Protein AF-A0A1A8UFG0-F1 (afdb_monomer_lite)

Sequence (92 aa):
MHLEDFPMDSHSCPLKFGSYAYTKTEVSYIWLRGASQSVVVAADGSRLNQYDLVGHSVGNETIKSSTGEYTVMTAHFHLKRKIGYFVIQTYL

pLDDT: mean 95.84, std 2.59, range [82.31, 98.25]

Organism: Nothobranchius furzeri (NCBI:txid105023)

Radius of gyration: 17.66 Å; chains: 1; bounding box: 33×30×50 Å

InterPro domains:
  IPR001390 Gamma-aminobutyric-acid A receptor, alpha subunit [PR01079] (29-41)
  IPR001390 Gamma-aminobutyric-acid A receptor, alpha subunit [PR01079] (46-68)
  IPR006201 Neurotransmitter-gated ion-channel [PTHR18945] (1-92)
  IPR006202 Neurotransmitter-gated ion-channel ligand-binding domain [PF02931] (1-83)
  IPR036734 Neurotransmitter-gated ion-channel ligand-binding domain superfamily [G3DSA:2.70.170.10] (1-82)
  IPR036734 Neurotransmitter-gated ion-channel ligand-binding domain superfamily [SSF63712] (1-82)

Structure (mmCIF, N/CA/C/O backbone):
data_AF-A0A1A8UFG0-F1
#
_entry.id   AF-A0A1A8UFG0-F1
#
loop_
_atom_site.group_PDB
_atom_site.id
_atom_site.type_symbol
_atom_site.label_atom_id
_atom_site.label_alt_id
_atom_site.label_comp_id
_atom_site.label_asym_id
_atom_site.label_entity_id
_atom_site.label_seq_id
_atom_site.pdbx_PDB_ins_code
_atom_site.Cartn_x
_atom_site.Cartn_y
_atom_site.Cartn_z
_atom_site.occupancy
_atom_site.B_iso_or_equiv
_atom_site.auth_seq_id
_atom_site.auth_comp_id
_atom_site.auth_asym_id
_atom_site.auth_atom_id
_atom_site.pdbx_PDB_model_num
ATOM 1 N N . MET A 1 1 ? 5.258 10.419 -1.311 1.00 91.25 1 MET A N 1
ATOM 2 C CA . MET A 1 1 ? 6.178 10.017 -2.395 1.00 91.25 1 MET A CA 1
ATOM 3 C C . MET A 1 1 ? 7.447 10.817 -2.205 1.00 91.25 1 MET A C 1
ATOM 5 O O . MET A 1 1 ? 7.343 11.977 -1.832 1.00 91.25 1 MET A O 1
ATOM 9 N N . HIS A 1 2 ? 8.587 10.179 -2.413 1.00 95.00 2 HIS A N 1
ATOM 10 C CA . HIS A 1 2 ? 9.920 10.772 -2.346 1.00 95.00 2 HIS A CA 1
ATOM 11 C C . HIS A 1 2 ? 10.465 10.695 -3.775 1.00 95.00 2 HIS A C 1
ATOM 13 O O . HIS A 1 2 ? 10.447 9.609 -4.355 1.00 95.00 2 HIS A O 1
ATOM 19 N N . LEU A 1 3 ? 10.737 11.851 -4.384 1.00 97.44 3 LEU A N 1
ATOM 20 C CA . LEU A 1 3 ? 10.969 12.015 -5.829 1.00 97.44 3 LEU A CA 1
ATOM 21 C C . LEU A 1 3 ? 12.408 12.444 -6.147 1.00 97.44 3 LEU A C 1
ATOM 23 O O . LEU A 1 3 ? 12.684 12.931 -7.238 1.00 97.44 3 LEU A O 1
ATOM 27 N N . GLU A 1 4 ? 13.319 12.283 -5.194 1.00 98.06 4 GLU A N 1
ATOM 28 C CA . GLU A 1 4 ? 14.733 12.622 -5.329 1.00 98.06 4 GLU A CA 1
ATOM 2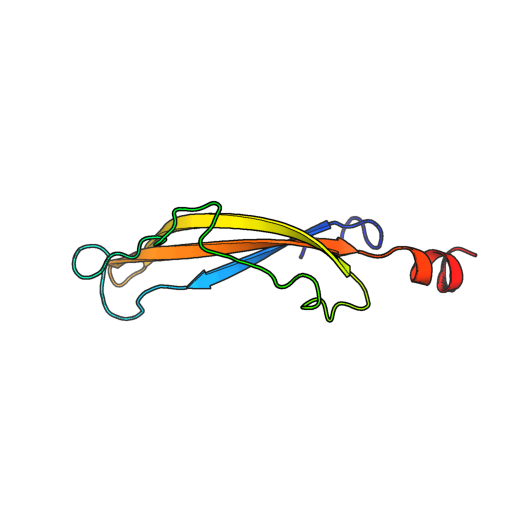9 C C . GLU A 1 4 ? 15.389 11.839 -6.483 1.00 98.06 4 GLU A C 1
ATOM 31 O O . GLU A 1 4 ? 16.233 12.386 -7.185 1.00 98.06 4 GLU A O 1
ATOM 36 N N . ASP A 1 5 ? 14.921 10.610 -6.739 1.00 97.31 5 ASP A N 1
ATOM 37 C CA . ASP A 1 5 ? 15.407 9.729 -7.811 1.00 97.31 5 ASP A CA 1
ATOM 38 C C . ASP A 1 5 ? 14.532 9.751 -9.077 1.00 97.31 5 ASP A C 1
ATOM 40 O O . ASP A 1 5 ? 14.581 8.827 -9.888 1.00 97.31 5 ASP A O 1
ATOM 44 N N . PHE A 1 6 ? 13.683 10.760 -9.279 1.00 97.06 6 PHE A N 1
ATOM 45 C CA . PHE A 1 6 ? 12.818 10.816 -10.462 1.00 97.06 6 PHE A CA 1
ATOM 46 C C . PHE A 1 6 ? 13.635 10.851 -11.778 1.00 97.06 6 PHE A C 1
ATOM 48 O O . PHE A 1 6 ? 14.552 11.666 -11.886 1.00 97.06 6 PHE A O 1
ATOM 55 N N . PRO A 1 7 ? 13.308 10.047 -12.822 1.00 96.94 7 PRO A N 1
ATOM 56 C CA . PRO A 1 7 ? 12.186 9.104 -12.962 1.00 96.94 7 PRO A CA 1
ATOM 57 C C . PRO A 1 7 ? 12.543 7.625 -12.663 1.00 96.94 7 PRO A C 1
ATOM 59 O O . PRO A 1 7 ? 11.835 6.716 -13.095 1.00 96.94 7 PRO A O 1
ATOM 62 N N . MET A 1 8 ? 13.658 7.360 -11.981 1.00 97.56 8 MET A N 1
ATOM 63 C CA . MET A 1 8 ? 14.165 6.031 -11.595 1.00 97.56 8 MET A CA 1
ATOM 64 C C . MET A 1 8 ? 13.732 5.602 -10.181 1.00 97.56 8 MET A C 1
ATOM 66 O O . MET A 1 8 ? 14.344 4.737 -9.557 1.00 97.56 8 MET A O 1
ATOM 70 N N . ASP A 1 9 ? 12.646 6.179 -9.686 1.00 98.00 9 ASP A N 1
ATOM 71 C CA . ASP A 1 9 ? 12.141 6.032 -8.331 1.00 98.00 9 ASP A CA 1
ATOM 72 C C . ASP A 1 9 ? 11.269 4.775 -8.129 1.00 98.00 9 ASP A C 1
ATOM 74 O O . ASP A 1 9 ? 10.703 4.165 -9.046 1.00 98.00 9 ASP A O 1
ATOM 78 N N . SER A 1 10 ? 11.166 4.363 -6.865 1.00 97.38 10 SER A N 1
ATOM 79 C CA . SER A 1 10 ? 10.248 3.321 -6.398 1.00 97.38 10 SER A CA 1
ATOM 80 C C . SER A 1 10 ? 9.511 3.803 -5.154 1.00 97.38 10 SER A C 1
ATOM 82 O O . SER A 1 10 ? 10.054 4.537 -4.328 1.00 97.38 10 SER A O 1
ATOM 84 N N . HIS A 1 11 ? 8.250 3.406 -5.012 1.00 97.44 11 HIS A N 1
ATOM 85 C CA . HIS A 1 11 ? 7.381 3.881 -3.943 1.00 97.44 11 HIS A CA 1
ATOM 86 C C . HIS A 1 11 ? 6.645 2.731 -3.264 1.00 97.44 11 HIS A C 1
ATOM 88 O O . HIS A 1 11 ? 6.222 1.767 -3.899 1.00 97.44 11 HIS A O 1
ATOM 94 N N . SER A 1 12 ? 6.442 2.874 -1.956 1.00 97.56 12 SER A N 1
ATOM 95 C CA . SER A 1 12 ? 5.526 2.047 -1.175 1.00 97.56 12 SER A CA 1
ATOM 96 C C . SER A 1 12 ? 4.281 2.873 -0.859 1.00 97.56 12 SER A C 1
ATOM 98 O O . SER A 1 12 ? 4.362 3.861 -0.128 1.00 97.56 12 SER A O 1
ATOM 100 N N . CYS A 1 13 ? 3.142 2.506 -1.443 1.00 97.81 13 CYS A N 1
ATOM 101 C CA . CYS A 1 13 ? 1.868 3.200 -1.277 1.00 97.81 13 CYS A CA 1
ATOM 102 C C . CYS A 1 13 ? 1.006 2.469 -0.234 1.00 97.81 13 CYS A C 1
ATOM 104 O O . CYS A 1 13 ? 0.513 1.379 -0.530 1.00 97.81 13 CYS A O 1
ATOM 106 N N . PRO A 1 14 ? 0.824 3.023 0.980 1.00 97.44 14 PRO A N 1
ATOM 107 C CA . PRO A 1 14 ? 0.028 2.379 2.017 1.00 97.44 14 PRO A CA 1
ATOM 108 C C . PRO A 1 14 ? -1.476 2.612 1.814 1.00 97.44 14 PRO A C 1
ATOM 110 O O . PRO A 1 14 ? -1.925 3.741 1.634 1.00 97.44 14 PRO A O 1
ATOM 113 N N . LEU A 1 15 ? -2.258 1.546 1.947 1.00 97.81 15 LEU A N 1
ATOM 114 C CA . LEU A 1 15 ? -3.693 1.558 2.201 1.00 97.81 15 LEU A CA 1
ATOM 115 C C . LEU A 1 15 ? -3.909 1.159 3.662 1.00 97.81 15 LEU A C 1
ATOM 117 O O . LEU A 1 15 ? -3.667 0.008 4.028 1.00 97.81 15 LEU A O 1
ATOM 121 N N . LYS A 1 16 ? -4.346 2.109 4.489 1.00 97.25 16 LYS A N 1
ATOM 122 C CA . LYS A 1 16 ? -4.611 1.902 5.917 1.00 97.25 16 LYS A CA 1
ATOM 123 C C . LYS A 1 16 ? -6.108 1.952 6.183 1.00 97.25 16 LYS A C 1
ATOM 125 O O . LYS A 1 16 ? -6.774 2.871 5.713 1.00 97.25 16 LYS A O 1
ATOM 130 N N . PHE A 1 17 ? -6.631 0.994 6.938 1.00 97.31 17 PHE A N 1
ATOM 131 C CA . PHE A 1 17 ? -8.041 0.953 7.321 1.00 97.31 17 PHE A CA 1
ATOM 132 C C . PHE A 1 17 ? -8.221 0.378 8.726 1.00 97.31 17 PHE A C 1
ATOM 134 O O . PHE A 1 17 ? -7.434 -0.445 9.185 1.00 97.31 17 PHE A O 1
ATOM 141 N N . GLY A 1 18 ? -9.264 0.816 9.422 1.00 96.81 18 GLY A N 1
ATOM 142 C CA . GLY A 1 18 ? -9.560 0.402 10.789 1.00 96.81 18 GLY A CA 1
ATOM 143 C C . GLY A 1 18 ? -10.903 0.951 11.257 1.00 96.81 18 GLY A C 1
ATOM 144 O O . GLY A 1 18 ? -11.599 1.645 10.513 1.00 96.81 18 GLY A O 1
ATOM 145 N N . SER A 1 19 ? -11.262 0.629 12.495 1.00 96.75 19 SER A N 1
ATOM 146 C CA . SER A 1 19 ? -12.464 1.155 13.140 1.00 96.75 19 SER A CA 1
ATOM 147 C C . SER A 1 19 ? -12.271 2.636 13.455 1.00 96.75 19 SER A C 1
ATOM 149 O O . SER A 1 19 ? -11.211 3.037 13.931 1.00 96.75 19 SER A O 1
ATOM 151 N N . TYR A 1 20 ? -13.304 3.438 13.201 1.00 95.81 20 TYR A N 1
ATOM 152 C CA . TYR A 1 20 ? -13.297 4.862 13.533 1.00 95.81 20 TYR A CA 1
ATOM 153 C C . TYR A 1 20 ? -13.675 5.116 15.000 1.00 95.81 20 TYR A C 1
ATOM 155 O O . TYR A 1 20 ? -13.018 5.894 15.682 1.00 95.81 20 TYR A O 1
ATOM 163 N N . ALA A 1 21 ? -14.732 4.456 15.488 1.00 96.75 21 ALA A N 1
ATOM 164 C CA . ALA A 1 21 ? -15.308 4.729 16.808 1.00 96.75 21 ALA A CA 1
ATOM 165 C C . ALA A 1 21 ? -14.814 3.763 17.894 1.00 96.75 21 ALA A C 1
ATOM 167 O O . ALA A 1 21 ? -14.518 4.193 19.003 1.00 96.75 21 ALA A O 1
ATOM 168 N N . TYR A 1 22 ? -14.692 2.477 17.564 1.00 97.50 22 TYR A N 1
ATOM 169 C CA . TYR A 1 22 ? -14.351 1.434 18.530 1.00 97.50 22 TYR A CA 1
ATOM 170 C C . TYR A 1 22 ? -12.849 1.260 18.671 1.00 97.50 22 TYR A C 1
ATOM 172 O O . TYR A 1 22 ? -12.147 1.072 17.673 1.00 97.50 22 TYR A O 1
ATOM 180 N N . THR A 1 23 ? -12.398 1.284 19.916 1.00 97.25 23 THR A N 1
ATOM 181 C CA . THR A 1 23 ? -11.012 1.066 20.327 1.00 97.25 23 THR A CA 1
ATOM 182 C C . THR A 1 23 ? -10.608 -0.403 20.194 1.00 97.25 23 THR A C 1
ATOM 184 O O . THR A 1 23 ? -11.443 -1.299 20.059 1.00 97.25 23 THR A O 1
ATOM 187 N N . LYS A 1 24 ? -9.305 -0.679 20.286 1.00 96.19 24 LYS A N 1
ATOM 188 C CA . LYS A 1 24 ? -8.716 -2.023 20.200 1.00 96.19 24 LYS A CA 1
ATOM 189 C C . LYS A 1 24 ? -9.275 -3.004 21.237 1.00 96.19 24 LYS A C 1
ATOM 191 O O . LYS A 1 24 ? -9.286 -4.207 20.984 1.00 96.19 24 LYS A O 1
ATOM 196 N N . THR A 1 25 ? -9.714 -2.512 22.395 1.00 96.06 25 THR A N 1
ATOM 197 C CA . THR A 1 25 ? -10.327 -3.340 23.446 1.00 96.06 25 THR A CA 1
ATOM 198 C C . THR A 1 25 ? -11.765 -3.743 23.127 1.00 96.06 25 THR A C 1
ATOM 200 O O . THR A 1 25 ? -12.247 -4.724 23.681 1.00 96.06 25 THR A O 1
ATOM 203 N N . GLU A 1 26 ? -12.442 -3.013 22.241 1.00 97.38 26 GLU A N 1
ATOM 204 C CA . GLU A 1 26 ? -13.823 -3.282 21.826 1.00 97.38 26 GLU A CA 1
ATOM 205 C C . GLU A 1 26 ? -13.864 -4.060 20.506 1.00 97.38 26 GLU A C 1
ATOM 207 O O . GLU A 1 26 ? -14.614 -5.025 20.370 1.00 97.38 26 GLU A O 1
ATOM 212 N N . VAL A 1 27 ? -13.042 -3.655 19.532 1.00 97.19 27 VAL A N 1
ATOM 213 C CA . VAL A 1 27 ? -12.970 -4.261 18.199 1.00 97.19 27 VAL A CA 1
ATOM 214 C C . VAL A 1 27 ? -11.514 -4.433 17.776 1.00 97.19 27 VAL A C 1
ATOM 216 O O . VAL A 1 27 ? -10.728 -3.486 17.759 1.00 97.19 27 VAL A O 1
ATOM 219 N N . SER A 1 28 ? -11.166 -5.649 17.350 1.00 94.75 28 SER A N 1
ATOM 220 C CA . SER A 1 28 ? -9.854 -5.964 16.785 1.00 94.75 28 SER A CA 1
ATOM 221 C C . SER A 1 28 ? -9.992 -6.636 15.423 1.00 94.75 28 SER A C 1
ATOM 223 O O . SER A 1 28 ? -10.775 -7.570 15.254 1.00 94.75 28 SER A O 1
ATOM 225 N N . TYR A 1 29 ? -9.213 -6.160 14.453 1.00 95.56 29 TYR A N 1
ATOM 226 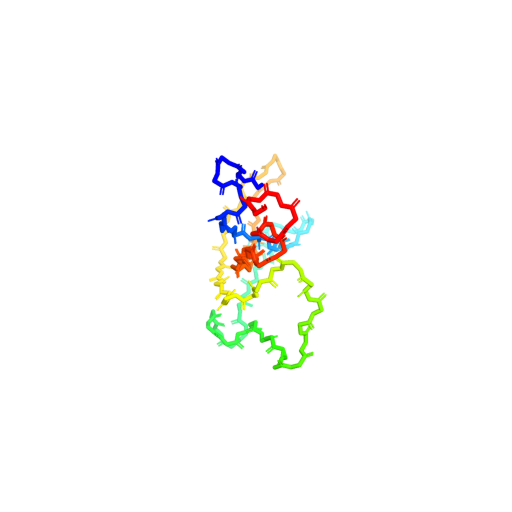C CA . TYR A 1 29 ? -9.169 -6.714 13.105 1.00 95.56 29 TYR A CA 1
ATOM 227 C C . TYR A 1 29 ? -8.045 -7.737 12.967 1.00 95.56 29 TYR A C 1
ATOM 229 O O . TYR A 1 29 ? -6.944 -7.562 13.493 1.00 95.56 29 TYR A O 1
ATOM 237 N N . ILE A 1 30 ? -8.322 -8.786 12.196 1.00 94.88 30 ILE A N 1
ATOM 238 C CA . ILE A 1 30 ? -7.353 -9.809 11.813 1.00 94.88 30 ILE A CA 1
ATOM 239 C C . ILE A 1 30 ? -7.465 -10.106 10.318 1.00 94.88 30 ILE A C 1
ATOM 241 O O . ILE A 1 30 ? -8.528 -9.969 9.712 1.00 94.88 30 ILE A O 1
ATOM 245 N N . TRP A 1 31 ? -6.358 -10.537 9.721 1.00 95.81 31 TRP A N 1
ATOM 246 C CA . TRP A 1 31 ? -6.334 -11.037 8.350 1.00 95.81 31 TRP A CA 1
ATOM 247 C C . TRP A 1 31 ? -6.876 -12.470 8.308 1.00 95.81 31 TRP A C 1
ATOM 249 O O . TRP A 1 31 ? -6.278 -13.368 8.898 1.00 95.81 31 TRP A O 1
ATOM 259 N N . LEU A 1 32 ? -7.984 -12.699 7.595 1.00 95.31 32 LEU A N 1
ATOM 260 C CA . LEU A 1 32 ? -8.691 -13.988 7.608 1.00 95.31 32 LEU A CA 1
ATOM 261 C C . LEU A 1 32 ? -7.833 -15.164 7.114 1.00 95.31 32 LEU A C 1
ATOM 263 O O . LEU A 1 32 ? -7.894 -16.250 7.678 1.00 95.31 32 LEU A O 1
ATOM 267 N N . ARG A 1 33 ? -7.036 -14.958 6.061 1.00 93.94 33 ARG A N 1
ATOM 268 C CA . ARG A 1 33 ? -6.166 -15.988 5.460 1.00 93.94 33 ARG A CA 1
ATOM 269 C C . ARG A 1 33 ? -4.697 -15.799 5.850 1.00 93.94 33 ARG A C 1
ATOM 271 O O . ARG A 1 33 ? -3.797 -16.248 5.150 1.00 93.94 33 ARG A O 1
ATOM 278 N N . GLY A 1 34 ? -4.446 -15.075 6.940 1.00 90.38 34 GLY A N 1
ATOM 279 C CA . GLY A 1 34 ? -3.110 -14.614 7.305 1.00 90.38 34 GLY A CA 1
ATOM 280 C C . GLY A 1 34 ? -2.606 -13.484 6.402 1.00 90.38 34 GLY A C 1
ATOM 281 O O . GLY A 1 34 ? -3.267 -13.076 5.442 1.00 90.38 34 GLY A O 1
ATOM 282 N N . ALA A 1 35 ? -1.431 -12.950 6.734 1.00 82.31 35 ALA A N 1
ATOM 283 C CA . ALA A 1 35 ? -0.876 -11.776 6.065 1.00 82.31 35 ALA A CA 1
ATOM 284 C C . ALA A 1 35 ? -0.614 -12.022 4.564 1.00 82.31 35 ALA A C 1
ATOM 286 O O . ALA A 1 35 ? -1.022 -11.239 3.717 1.00 82.31 35 ALA A O 1
ATOM 287 N N . SER A 1 36 ? -0.009 -13.146 4.191 1.00 82.62 36 SER A N 1
ATOM 288 C CA . SER A 1 36 ? 0.438 -13.366 2.807 1.00 82.62 36 SER A CA 1
ATOM 289 C C . SER A 1 36 ? -0.674 -13.650 1.787 1.00 82.62 36 SER A C 1
ATOM 291 O O . SER A 1 36 ? -0.422 -13.522 0.595 1.00 82.62 36 SER A O 1
ATOM 293 N N . GLN A 1 37 ? -1.877 -14.053 2.215 1.00 92.81 37 GLN A N 1
ATOM 294 C CA . GLN A 1 37 ? -2.935 -14.527 1.303 1.00 92.81 37 GLN A CA 1
ATOM 295 C C . GLN A 1 37 ? -4.241 -13.725 1.368 1.00 92.81 37 GLN A C 1
ATOM 297 O O . GLN A 1 37 ? -5.171 -14.003 0.608 1.00 92.81 37 GLN A O 1
ATOM 302 N N . SER A 1 38 ? -4.361 -12.767 2.292 1.00 95.56 38 SER A N 1
ATOM 303 C CA . SER A 1 38 ? -5.615 -12.020 2.470 1.00 95.56 38 SER A CA 1
ATOM 304 C C . SER A 1 38 ? -5.797 -10.886 1.464 1.00 95.56 38 SER A C 1
ATOM 306 O O . SER A 1 38 ? -6.932 -10.525 1.162 1.00 95.56 38 SER A O 1
ATOM 308 N N . VAL A 1 39 ? -4.703 -10.339 0.928 1.00 96.00 39 VAL A N 1
ATOM 309 C CA . VAL A 1 39 ? -4.738 -9.366 -0.167 1.00 96.00 39 VAL A CA 1
ATOM 310 C C . VAL A 1 39 ? -4.363 -10.092 -1.451 1.00 96.00 39 VAL A C 1
ATOM 312 O O . VAL A 1 39 ? -3.326 -10.739 -1.535 1.00 96.00 39 VAL A O 1
ATOM 315 N N . VAL A 1 40 ? -5.241 -10.018 -2.449 1.00 95.69 40 VAL A N 1
ATOM 316 C CA . VAL A 1 40 ? -5.049 -10.675 -3.742 1.00 95.69 40 VAL A CA 1
ATOM 317 C C . VAL A 1 40 ? -5.264 -9.644 -4.832 1.00 95.69 40 VAL A C 1
ATOM 319 O O . VAL A 1 40 ? -6.276 -8.945 -4.850 1.00 95.69 40 VAL A O 1
ATOM 322 N N . VAL A 1 41 ? -4.299 -9.559 -5.741 1.00 95.25 41 VAL A N 1
ATOM 323 C CA . VAL A 1 41 ? -4.375 -8.704 -6.923 1.00 95.25 41 VAL A CA 1
ATOM 324 C C . VAL A 1 41 ? -4.667 -9.598 -8.121 1.00 95.25 41 VAL A C 1
ATOM 326 O O . VAL A 1 41 ? -3.981 -10.599 -8.324 1.00 95.25 41 VAL A O 1
ATOM 329 N N . ALA A 1 42 ? -5.698 -9.260 -8.894 1.00 95.56 42 ALA A N 1
ATOM 330 C CA . ALA A 1 42 ? -6.029 -9.989 -10.114 1.00 95.56 42 ALA A CA 1
ATOM 331 C C . ALA A 1 42 ? -4.898 -9.856 -11.147 1.00 95.56 42 ALA A C 1
ATOM 333 O O . ALA A 1 42 ? -4.320 -8.777 -11.294 1.00 95.56 42 ALA A O 1
ATOM 334 N N . ALA A 1 43 ? -4.605 -10.935 -11.876 1.00 91.50 43 ALA A N 1
ATOM 335 C CA . ALA A 1 43 ? -3.513 -10.968 -12.853 1.00 91.50 43 ALA A CA 1
ATOM 336 C C . ALA A 1 43 ? -3.689 -9.929 -13.978 1.00 91.50 43 ALA A C 1
ATOM 338 O O . ALA A 1 43 ? -2.719 -9.326 -14.427 1.00 91.50 43 ALA A O 1
ATOM 339 N N . ASP A 1 44 ? -4.931 -9.676 -14.386 1.00 93.81 44 ASP A N 1
ATOM 340 C CA . ASP A 1 44 ? -5.351 -8.687 -15.383 1.00 93.81 44 ASP A CA 1
ATOM 341 C C . ASP A 1 44 ? -5.868 -7.376 -14.756 1.00 93.81 44 ASP A C 1
ATOM 343 O O . ASP A 1 44 ? -6.364 -6.488 -15.447 1.00 93.81 44 ASP A O 1
ATOM 347 N N . GLY A 1 45 ? -5.734 -7.218 -13.436 1.00 91.88 45 GLY A N 1
ATOM 348 C CA . GLY A 1 45 ? -6.272 -6.077 -12.693 1.00 91.88 45 GLY A CA 1
ATOM 349 C C . GLY A 1 45 ? -5.471 -4.779 -12.831 1.00 91.88 45 GLY A C 1
ATOM 350 O O . GLY A 1 45 ? -5.897 -3.741 -12.318 1.00 91.88 45 GLY A O 1
ATOM 351 N N . SER A 1 46 ? -4.307 -4.803 -13.488 1.00 93.88 46 SER A N 1
ATOM 352 C CA . SER A 1 46 ? -3.455 -3.619 -13.612 1.00 93.88 46 SER A CA 1
ATOM 353 C C . SER A 1 46 ? -4.026 -2.618 -14.616 1.00 93.88 46 SER A C 1
ATOM 355 O O . SER A 1 46 ? -4.225 -2.923 -15.788 1.00 93.88 46 SER A O 1
ATOM 357 N N . ARG A 1 47 ? -4.232 -1.381 -14.157 1.00 95.88 47 ARG A N 1
ATOM 358 C CA . ARG A 1 47 ? -4.608 -0.222 -14.989 1.00 95.88 47 ARG A CA 1
ATOM 359 C C . ARG A 1 47 ? -3.548 0.884 -14.936 1.00 95.88 47 ARG A C 1
ATOM 361 O O . ARG A 1 47 ? -3.856 2.063 -15.094 1.00 95.88 47 ARG A O 1
ATOM 368 N N . LEU A 1 48 ? -2.302 0.514 -14.632 1.00 96.50 48 LEU A N 1
ATOM 369 C CA . LEU A 1 48 ? -1.206 1.451 -14.392 1.00 96.50 48 LEU A CA 1
ATOM 370 C C . LEU A 1 48 ? -0.392 1.698 -15.669 1.00 96.50 48 LEU A C 1
ATOM 372 O O . LEU A 1 48 ? 0.369 0.847 -16.131 1.00 96.50 48 LEU A O 1
ATOM 376 N N . ASN A 1 49 ? -0.506 2.911 -16.210 1.00 96.25 49 ASN A N 1
ATOM 377 C CA . ASN A 1 49 ? 0.206 3.294 -17.433 1.00 96.25 49 ASN A CA 1
ATOM 378 C C . ASN A 1 49 ? 1.678 3.649 -17.174 1.00 96.25 49 ASN A C 1
ATOM 380 O O . ASN A 1 4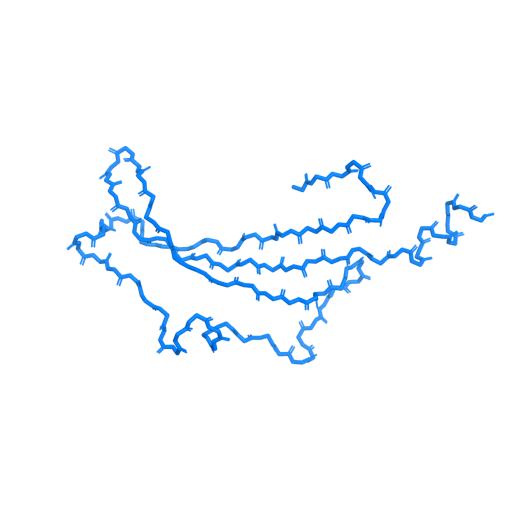9 ? 2.545 3.287 -17.961 1.00 96.25 49 ASN A O 1
ATOM 384 N N . GLN A 1 50 ? 1.967 4.342 -16.067 1.00 96.56 50 GLN A N 1
ATOM 385 C CA . GLN A 1 50 ? 3.297 4.900 -15.766 1.00 96.56 50 GLN A CA 1
ATOM 386 C C . GLN A 1 50 ? 4.117 4.086 -14.756 1.00 96.56 50 GLN A C 1
ATOM 388 O O . GLN A 1 50 ? 5.309 4.338 -14.595 1.00 96.56 50 GLN A O 1
ATOM 393 N N . TYR A 1 51 ? 3.492 3.130 -14.071 1.00 97.62 51 TYR A N 1
ATOM 394 C CA . TYR A 1 51 ? 4.129 2.323 -13.035 1.00 97.62 51 TYR A CA 1
ATOM 395 C C . TYR A 1 51 ? 3.874 0.844 -13.278 1.00 97.62 51 TYR A C 1
ATOM 397 O O . TYR A 1 51 ? 2.866 0.470 -13.878 1.00 97.62 51 TYR A O 1
ATOM 405 N N . ASP A 1 52 ? 4.768 0.024 -12.750 1.00 96.94 52 ASP A N 1
ATOM 406 C CA . ASP A 1 52 ? 4.572 -1.404 -12.566 1.00 96.94 52 ASP A CA 1
ATOM 407 C C . ASP A 1 52 ? 4.281 -1.691 -11.094 1.00 96.94 52 ASP A C 1
ATOM 409 O O . ASP A 1 52 ? 4.973 -1.195 -10.198 1.00 96.94 52 ASP A O 1
ATOM 413 N N . LEU A 1 53 ? 3.247 -2.496 -10.846 1.00 97.12 53 LEU A N 1
ATOM 414 C CA . LEU A 1 53 ? 2.986 -3.061 -9.528 1.00 97.12 53 LEU A CA 1
ATOM 415 C C . LEU A 1 53 ? 3.900 -4.272 -9.337 1.00 97.12 53 LEU A C 1
ATOM 417 O O . LEU A 1 53 ? 3.675 -5.323 -9.927 1.00 97.12 53 LEU A O 1
ATOM 421 N N . VAL A 1 54 ? 4.930 -4.111 -8.511 1.00 96.31 54 VAL A N 1
ATOM 422 C CA . VAL A 1 54 ? 5.950 -5.143 -8.262 1.00 96.31 54 VAL A CA 1
ATOM 423 C C . VAL A 1 54 ? 5.445 -6.187 -7.266 1.00 96.31 54 VAL A C 1
ATOM 425 O O . VAL A 1 54 ? 5.803 -7.359 -7.338 1.00 96.31 54 VAL A O 1
ATOM 428 N N . GLY A 1 55 ? 4.601 -5.769 -6.327 1.00 95.12 55 GLY A N 1
ATOM 429 C CA . GLY A 1 55 ? 4.039 -6.641 -5.308 1.00 95.12 55 GLY A CA 1
ATOM 430 C C . GLY A 1 55 ? 3.345 -5.849 -4.214 1.00 95.12 55 GLY A C 1
ATOM 431 O O . GLY A 1 55 ? 3.148 -4.637 -4.323 1.00 95.12 55 GLY A O 1
ATOM 432 N N . HIS A 1 56 ? 2.985 -6.542 -3.143 1.00 95.94 56 HIS A N 1
ATOM 433 C CA . HIS A 1 56 ? 2.403 -5.923 -1.965 1.00 95.94 56 HIS A CA 1
ATOM 434 C C . HIS A 1 56 ? 2.888 -6.617 -0.692 1.00 95.94 56 HIS A C 1
ATOM 436 O O . HIS A 1 56 ? 3.259 -7.789 -0.708 1.00 95.94 56 HIS A O 1
ATOM 442 N N . SER A 1 57 ? 2.870 -5.885 0.412 1.00 95.81 57 SER A N 1
ATOM 443 C CA . SER A 1 57 ? 3.090 -6.410 1.757 1.00 95.81 57 SER A CA 1
ATOM 444 C C . SER A 1 57 ? 1.945 -5.964 2.652 1.00 95.81 57 SER A C 1
ATOM 446 O O . SER A 1 57 ? 1.346 -4.915 2.427 1.00 95.81 57 SER A O 1
ATOM 448 N N . VAL A 1 58 ? 1.595 -6.763 3.655 1.00 96.88 58 VAL A N 1
ATOM 449 C CA . VAL A 1 58 ? 0.517 -6.407 4.581 1.00 96.88 58 VAL A CA 1
ATOM 450 C C . VAL A 1 58 ? 0.960 -6.582 6.018 1.00 96.88 58 VAL A C 1
ATOM 452 O O . VAL A 1 58 ? 1.825 -7.399 6.329 1.00 96.88 58 VAL A O 1
ATOM 455 N N . GLY A 1 59 ? 0.312 -5.839 6.899 1.00 94.38 59 GLY A N 1
ATOM 456 C CA . GLY A 1 59 ? 0.528 -5.910 8.329 1.00 94.38 59 GLY A CA 1
ATOM 457 C C . GLY A 1 59 ? -0.666 -5.364 9.089 1.00 94.38 59 GLY A C 1
ATOM 458 O O . GLY A 1 59 ? -1.697 -5.004 8.515 1.00 94.38 59 GLY A O 1
ATOM 459 N N . ASN A 1 60 ? -0.518 -5.328 10.400 1.00 94.31 60 ASN A N 1
ATOM 460 C CA . ASN A 1 60 ? -1.387 -4.591 11.292 1.00 94.31 60 ASN A CA 1
ATOM 461 C C . ASN A 1 60 ? -0.520 -3.774 12.250 1.00 94.31 60 ASN A C 1
ATOM 463 O O . ASN A 1 60 ? 0.622 -4.120 12.546 1.00 94.31 60 ASN A O 1
ATOM 467 N N . GLU A 1 61 ? -1.059 -2.659 12.706 1.00 94.50 61 GLU A N 1
ATOM 468 C CA . GLU A 1 61 ? -0.409 -1.759 13.643 1.00 94.50 61 GLU A CA 1
ATOM 469 C C . GLU A 1 61 ? -1.436 -1.280 14.670 1.00 94.50 61 GLU A C 1
ATOM 471 O O . GLU A 1 61 ? -2.641 -1.245 14.415 1.00 94.50 61 GLU A O 1
ATOM 476 N N . THR A 1 62 ? -0.969 -0.957 15.873 1.00 96.19 62 THR A N 1
ATOM 477 C CA . THR A 1 62 ? -1.799 -0.278 16.872 1.00 96.19 62 THR A CA 1
ATOM 478 C C . THR A 1 62 ? -1.449 1.199 16.836 1.00 96.19 62 THR A C 1
ATOM 480 O O . THR A 1 62 ? -0.297 1.559 17.073 1.00 96.19 62 THR A O 1
ATOM 483 N N . ILE A 1 63 ? -2.431 2.047 16.538 1.00 95.81 63 ILE A N 1
ATOM 484 C CA . ILE A 1 63 ? -2.249 3.499 16.496 1.00 95.81 63 ILE A CA 1
ATOM 485 C C . ILE A 1 63 ? -2.885 4.114 17.738 1.00 95.81 63 ILE A C 1
ATOM 487 O O . ILE A 1 63 ? -4.044 3.842 18.053 1.00 95.81 63 ILE A O 1
ATOM 491 N N . LYS A 1 64 ? -2.123 4.966 18.429 1.00 96.62 64 LYS A N 1
ATOM 492 C CA . LYS A 1 64 ? -2.640 5.849 19.477 1.00 96.62 64 LYS A CA 1
ATOM 493 C C . LYS A 1 64 ? -3.191 7.123 18.854 1.00 96.62 64 LYS A C 1
ATOM 495 O O . LYS A 1 64 ? -2.467 7.834 18.163 1.00 96.62 64 LYS A O 1
ATOM 500 N N . SER A 1 65 ? -4.450 7.411 19.145 1.00 94.69 65 SER A N 1
ATOM 501 C CA . SER A 1 65 ? -5.101 8.691 18.883 1.00 94.69 65 SER A CA 1
ATOM 502 C C . SER A 1 65 ? -5.448 9.378 20.209 1.00 94.69 65 SER A C 1
ATOM 504 O O . SER A 1 65 ? -5.297 8.793 21.282 1.00 94.69 65 SER A O 1
ATOM 506 N N . SER A 1 66 ? -5.946 10.613 20.152 1.00 96.38 66 SER A N 1
ATOM 507 C CA . SER A 1 66 ? -6.452 11.337 21.328 1.00 96.38 66 SER A CA 1
ATOM 508 C C . SER A 1 66 ? -7.639 10.635 21.997 1.00 96.38 66 SER A C 1
ATOM 510 O O . SER A 1 66 ? -7.858 10.805 23.192 1.00 96.38 66 SER A O 1
ATOM 512 N N . THR A 1 67 ? -8.390 9.838 21.236 1.00 95.38 67 THR A N 1
ATOM 513 C CA . THR A 1 67 ? -9.599 9.128 21.678 1.00 95.38 67 THR A CA 1
ATOM 514 C C . THR A 1 67 ? -9.348 7.692 22.140 1.00 95.38 67 THR A C 1
ATOM 516 O O . THR A 1 67 ? -10.268 7.058 22.646 1.00 95.38 67 THR A O 1
ATOM 519 N N . GLY A 1 68 ? -8.129 7.163 21.985 1.00 95.88 68 GLY A N 1
ATOM 520 C CA . GLY A 1 68 ? -7.792 5.797 22.393 1.00 95.88 68 GLY A CA 1
ATOM 521 C C . GLY A 1 68 ? -6.799 5.092 21.470 1.00 95.88 68 GLY A C 1
ATOM 522 O O . GLY A 1 68 ? -6.200 5.695 20.578 1.00 95.88 68 GLY A O 1
ATOM 523 N N . GLU A 1 69 ? -6.620 3.792 21.701 1.00 97.62 69 GLU A N 1
ATOM 524 C CA . GLU A 1 69 ? -5.816 2.907 20.853 1.00 97.62 69 GLU A CA 1
ATOM 525 C C . GLU A 1 69 ? -6.703 2.157 19.863 1.00 97.62 69 GLU A C 1
ATOM 527 O O . GLU A 1 69 ? -7.723 1.592 20.252 1.00 97.62 69 GLU A O 1
ATOM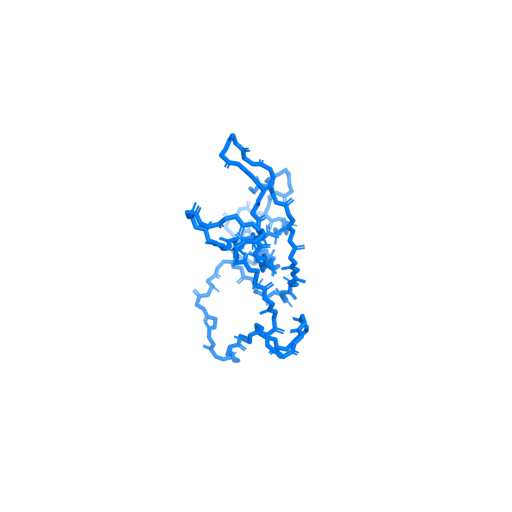 532 N N . TYR A 1 70 ? -6.286 2.094 18.600 1.00 97.75 70 TYR A N 1
ATOM 533 C CA . TYR A 1 70 ? -7.045 1.473 17.516 1.00 97.75 70 TYR A CA 1
ATOM 534 C C . TYR A 1 70 ? -6.193 0.458 16.761 1.00 97.75 70 TYR A C 1
ATOM 536 O O . TYR A 1 70 ? -5.014 0.697 16.490 1.00 97.75 70 TYR A O 1
ATOM 544 N N . THR A 1 71 ? -6.806 -0.664 16.384 1.00 97.25 71 THR A N 1
ATOM 545 C CA . THR A 1 71 ? -6.205 -1.617 15.444 1.00 97.25 71 THR A CA 1
ATOM 546 C C . THR A 1 71 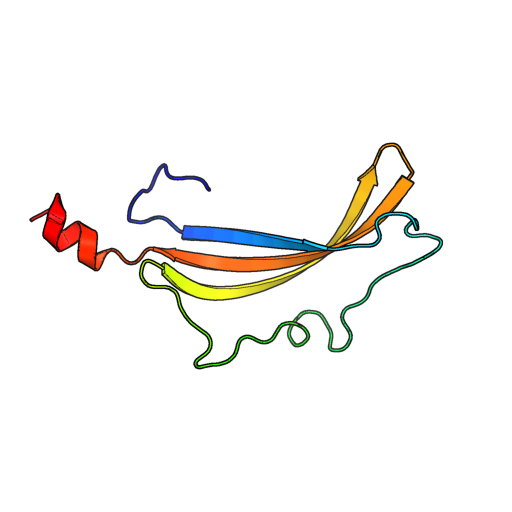? -6.372 -1.096 14.020 1.00 97.25 71 THR A C 1
ATOM 548 O O . THR A 1 71 ? -7.498 -0.923 13.549 1.00 97.25 71 THR A O 1
ATOM 551 N N . VAL A 1 72 ? -5.254 -0.879 13.330 1.00 97.56 72 VAL A N 1
ATOM 552 C CA . VAL A 1 72 ? -5.205 -0.452 11.930 1.00 97.56 72 VAL A CA 1
ATOM 553 C C . VAL A 1 72 ? -4.553 -1.544 11.096 1.00 97.56 72 VAL A C 1
ATOM 555 O O . VAL A 1 72 ? -3.468 -2.032 11.400 1.00 97.56 72 VAL A O 1
ATOM 558 N N . MET A 1 73 ? -5.242 -1.944 10.039 1.00 97.06 73 MET A N 1
ATOM 559 C CA . MET A 1 73 ? -4.764 -2.882 9.036 1.00 97.06 73 MET A CA 1
ATOM 560 C C . MET A 1 73 ? -4.107 -2.087 7.914 1.00 97.06 73 MET A C 1
ATOM 562 O O . MET A 1 73 ? -4.668 -1.092 7.449 1.00 97.06 73 MET A O 1
ATOM 566 N N . THR A 1 74 ? -2.941 -2.535 7.459 1.00 97.31 74 THR A N 1
ATOM 567 C CA . THR A 1 74 ? -2.161 -1.818 6.449 1.00 97.31 74 THR A CA 1
ATOM 568 C C . THR A 1 74 ? -1.765 -2.759 5.323 1.00 97.31 74 THR A C 1
ATOM 570 O O . THR A 1 74 ? -1.225 -3.835 5.570 1.00 97.31 74 THR A O 1
ATOM 573 N N . ALA A 1 75 ? -1.997 -2.339 4.081 1.00 97.31 75 ALA A N 1
ATOM 574 C CA . ALA A 1 75 ? -1.472 -2.976 2.879 1.00 97.31 75 ALA A CA 1
ATOM 575 C C . ALA A 1 75 ? -0.589 -1.979 2.119 1.00 97.31 75 ALA A C 1
ATOM 577 O O . ALA A 1 75 ? -1.045 -0.913 1.722 1.00 97.31 75 ALA A O 1
ATOM 578 N N . HIS A 1 76 ? 0.679 -2.309 1.924 1.00 97.50 76 HIS A N 1
ATOM 579 C CA . HIS A 1 76 ? 1.628 -1.540 1.135 1.00 97.50 76 HIS A CA 1
ATOM 580 C C . HIS A 1 76 ? 1.695 -2.095 -0.282 1.00 97.50 76 HIS A C 1
ATOM 582 O O . HIS A 1 76 ? 2.048 -3.255 -0.472 1.00 97.50 76 HIS A O 1
ATOM 588 N N . PHE A 1 77 ? 1.410 -1.261 -1.277 1.00 97.69 77 PHE A N 1
ATOM 589 C CA . PHE A 1 77 ? 1.587 -1.591 -2.688 1.00 97.69 77 PHE A CA 1
ATOM 590 C C . PHE A 1 77 ? 2.916 -1.025 -3.185 1.00 97.69 77 PHE A C 1
ATOM 592 O O . PHE A 1 77 ? 3.160 0.179 -3.087 1.00 97.69 77 PHE A O 1
ATOM 599 N N . HIS A 1 78 ? 3.782 -1.891 -3.705 1.00 97.81 78 HIS A N 1
ATOM 600 C CA . HIS A 1 78 ? 5.111 -1.520 -4.181 1.00 97.81 78 HIS A CA 1
ATOM 601 C C . HIS A 1 78 ? 5.055 -1.190 -5.671 1.00 97.81 78 HIS A C 1
ATOM 603 O O . HIS A 1 78 ? 4.812 -2.067 -6.502 1.00 97.81 78 HIS A O 1
ATOM 609 N N . LEU A 1 79 ? 5.274 0.080 -5.999 1.00 98.25 79 LEU A N 1
ATOM 610 C CA . LEU A 1 79 ? 5.216 0.612 -7.355 1.00 98.25 79 LEU A CA 1
ATOM 611 C C . LEU A 1 79 ? 6.613 1.024 -7.816 1.00 98.25 79 LEU A C 1
ATOM 613 O O . LEU A 1 79 ? 7.329 1.707 -7.084 1.00 98.25 79 LEU A O 1
ATOM 617 N N . LYS A 1 80 ? 6.977 0.662 -9.046 1.00 98.06 80 LYS A N 1
ATOM 618 C CA . LYS A 1 80 ? 8.207 1.119 -9.707 1.00 98.06 80 LYS A CA 1
ATOM 619 C C . LYS A 1 80 ? 7.859 1.890 -10.973 1.00 98.06 80 LYS A C 1
ATOM 621 O O . LYS A 1 80 ? 7.004 1.443 -11.736 1.00 98.06 80 LYS A O 1
ATOM 626 N N . ARG A 1 81 ? 8.472 3.056 -11.194 1.00 98.25 81 ARG A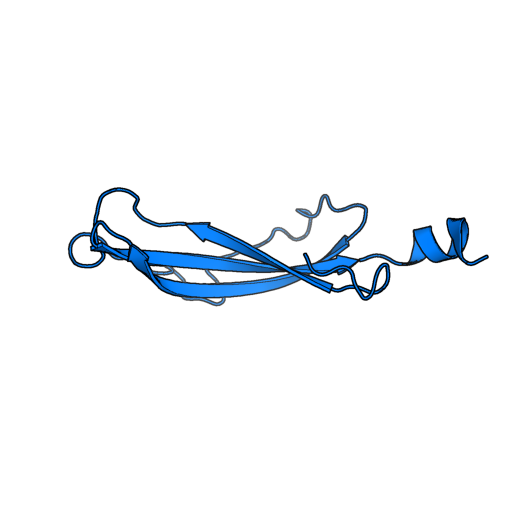 N 1
ATOM 627 C CA . ARG A 1 81 ? 8.171 3.879 -12.373 1.00 98.25 81 ARG A CA 1
ATOM 628 C C . ARG A 1 81 ? 8.760 3.265 -13.645 1.00 98.25 81 ARG A C 1
ATOM 630 O O . ARG A 1 81 ? 9.886 2.770 -13.656 1.00 98.25 81 ARG A O 1
ATOM 637 N N . LYS A 1 82 ? 8.000 3.334 -14.739 1.00 97.62 82 LYS A N 1
ATOM 638 C CA . LYS A 1 82 ? 8.463 2.980 -16.085 1.00 97.62 82 LYS A CA 1
ATOM 639 C C . LYS A 1 82 ? 9.307 4.115 -16.656 1.00 97.62 82 LYS A C 1
ATOM 641 O O . LYS A 1 82 ? 8.812 5.222 -16.854 1.00 97.62 82 LYS A O 1
ATOM 646 N N . ILE A 1 83 ? 10.562 3.821 -16.986 1.00 97.12 83 ILE A N 1
ATOM 647 C CA . ILE A 1 83 ? 11.506 4.823 -17.500 1.00 97.12 83 ILE A CA 1
ATOM 648 C C . ILE A 1 83 ? 11.389 5.076 -19.014 1.00 97.12 83 ILE A C 1
ATOM 650 O O . ILE A 1 83 ? 11.802 6.127 -19.495 1.00 97.12 83 ILE A O 1
ATOM 654 N N . GLY A 1 84 ? 10.799 4.147 -19.778 1.00 95.12 84 GLY A N 1
ATOM 655 C CA . GLY A 1 84 ? 10.843 4.170 -21.250 1.00 95.12 84 GLY A CA 1
ATOM 656 C C . GLY A 1 84 ? 10.340 5.469 -21.891 1.00 95.12 84 GLY A C 1
ATOM 657 O O . GLY A 1 84 ? 10.948 5.959 -22.836 1.00 95.12 84 GLY A O 1
ATOM 658 N N . TYR A 1 85 ? 9.283 6.072 -21.339 1.00 95.94 85 TYR A N 1
ATOM 659 C CA . TYR A 1 85 ? 8.778 7.364 -21.816 1.00 95.94 85 TYR A CA 1
ATOM 660 C C . TYR A 1 85 ? 9.801 8.496 -21.627 1.00 95.94 85 TYR A C 1
ATOM 662 O O . TYR A 1 85 ? 10.042 9.270 -22.549 1.00 95.94 85 TYR A O 1
ATOM 670 N N . PHE A 1 86 ? 10.436 8.567 -20.454 1.00 96.69 86 PHE A N 1
ATOM 671 C CA . PHE A 1 86 ? 11.402 9.617 -20.121 1.00 96.69 86 PHE A CA 1
ATOM 672 C C . PHE A 1 86 ? 12.689 9.498 -20.934 1.00 96.69 86 PHE A C 1
ATOM 674 O O . PHE A 1 86 ? 13.257 10.513 -21.327 1.00 96.69 86 PHE A O 1
ATOM 681 N N . VAL A 1 87 ? 13.123 8.269 -21.236 1.00 96.88 87 VAL A N 1
ATOM 682 C CA . VAL A 1 87 ? 14.272 8.036 -22.127 1.00 96.88 87 VAL A CA 1
ATOM 683 C C . VAL A 1 87 ? 14.032 8.685 -23.487 1.00 96.88 87 VAL A C 1
ATOM 685 O O . VAL A 1 87 ? 14.893 9.414 -23.956 1.00 96.88 87 VAL A O 1
ATOM 688 N N . ILE A 1 88 ? 12.856 8.477 -24.087 1.00 97.12 88 ILE A N 1
ATOM 689 C CA . ILE A 1 88 ? 12.551 8.959 -25.443 1.00 97.12 88 ILE A CA 1
ATOM 690 C C . ILE A 1 88 ? 12.233 10.459 -25.480 1.00 97.12 88 ILE A C 1
ATOM 692 O O . ILE A 1 88 ? 12.562 11.120 -26.453 1.00 97.12 88 ILE A O 1
ATOM 696 N N . GLN A 1 89 ? 11.540 10.989 -24.470 1.00 95.81 89 GLN A N 1
ATOM 697 C CA . GLN A 1 89 ? 11.002 12.357 -24.509 1.00 95.81 89 GLN A CA 1
ATOM 698 C C . GLN A 1 89 ? 11.892 13.401 -23.831 1.00 95.81 89 GLN A C 1
ATOM 700 O O . GLN A 1 89 ? 11.601 14.592 -23.912 1.00 95.81 89 GLN A O 1
ATOM 705 N N . THR A 1 90 ? 12.910 12.983 -23.078 1.00 95.44 90 THR A N 1
ATOM 706 C CA . THR A 1 90 ? 13.711 13.910 -22.265 1.00 95.44 90 THR A CA 1
ATOM 707 C C . THR A 1 90 ? 15.209 13.674 -22.383 1.00 95.44 90 THR A C 1
ATOM 709 O O . THR A 1 90 ? 15.952 14.648 -22.427 1.00 95.44 90 THR A O 1
ATOM 712 N N . TYR A 1 91 ? 15.666 12.419 -22.393 1.00 94.06 91 TYR A N 1
ATOM 713 C CA . TYR A 1 91 ? 17.104 12.122 -22.375 1.00 94.06 91 TYR A CA 1
ATOM 714 C C . TYR A 1 91 ? 17.737 11.925 -23.763 1.00 94.06 91 TYR A C 1
ATOM 716 O O . TYR A 1 91 ? 18.942 12.141 -23.887 1.00 94.06 91 TYR A O 1
ATOM 724 N N . LEU A 1 92 ? 16.965 11.497 -24.767 1.00 91.38 92 LEU A N 1
ATOM 725 C CA . LEU A 1 92 ? 17.370 11.413 -26.179 1.00 91.38 92 LEU A CA 1
ATOM 726 C C . LEU A 1 92 ? 16.959 12.677 -26.937 1.00 91.38 92 LEU A C 1
ATOM 728 O O . LEU A 1 92 ? 17.755 13.105 -27.800 1.00 91.38 92 LEU A O 1
#

Secondary structure (DSSP, 8-state):
---TTTTS-EEEEEEEEE-SSS-TTT-----TT-HHHHS---TT----SSEEEEEEEEEEEEEEETTEEEEEEEEEEEEEE--HHHIIIII-

Foldseek 3Di:
DDCPPPPFDKDWDKDKDWDDQDACVGDEDDQPVHFPPSDDADPPNDPDDFKDFPDKGWDWDWDDDPNYIIIMIMMITMIGTDCVVCCVPPVD